Protein AF-A0A4Y9YRQ8-F1 (afdb_monomer_lite)

InterPro domains:
  IPR029021 Protein-tyrosine phosphatase-like [G3DSA:3.90.190.10] (57-159)
  IPR029021 Protein-tyrosine phosphatase-like [SSF52799] (50-158)

Structure (mmCIF, N/CA/C/O backbone):
data_AF-A0A4Y9YRQ8-F1
#
_entry.id   AF-A0A4Y9YRQ8-F1
#
loop_
_atom_site.group_PDB
_atom_site.id
_atom_site.type_symbol
_atom_site.label_atom_id
_atom_site.label_alt_id
_atom_site.label_comp_id
_atom_site.label_asym_id
_atom_site.label_entity_id
_atom_site.label_seq_id
_atom_site.pdbx_PDB_ins_code
_atom_site.Cartn_x
_atom_site.Cartn_y
_atom_site.Cartn_z
_atom_site.occupancy
_atom_site.B_iso_or_equiv
_atom_site.auth_seq_id
_atom_site.auth_comp_id
_atom_site.auth_asym_id
_atom_site.auth_atom_id
_atom_site.pdbx_PDB_model_num
ATOM 1 N N . MET A 1 1 ? 0.398 -1.985 -8.750 1.00 41.94 1 MET A N 1
ATOM 2 C CA . MET A 1 1 ? -0.811 -1.888 -7.883 1.00 41.94 1 MET A CA 1
ATOM 3 C C . MET A 1 1 ? -0.366 -2.135 -6.455 1.00 41.94 1 MET A C 1
ATOM 5 O O . MET A 1 1 ? 0.420 -3.057 -6.266 1.00 41.94 1 MET A O 1
ATOM 9 N N . SER A 1 2 ? -0.853 -1.352 -5.490 1.00 40.81 2 SER A N 1
ATOM 10 C CA . SER A 1 2 ? -0.463 -1.497 -4.081 1.00 40.81 2 SER A CA 1
ATOM 11 C C . SER A 1 2 ? -1.678 -1.788 -3.206 1.00 40.81 2 SER A C 1
ATOM 13 O O . SER A 1 2 ? -2.767 -1.248 -3.426 1.00 40.81 2 SER A O 1
ATOM 15 N N . VAL A 1 3 ? -1.488 -2.664 -2.225 1.00 46.59 3 VAL A N 1
ATOM 16 C CA . VAL A 1 3 ? -2.509 -3.073 -1.261 1.00 46.59 3 VAL A CA 1
ATOM 17 C C . VAL A 1 3 ? -2.030 -2.723 0.142 1.00 46.59 3 VAL A C 1
ATOM 19 O O . VAL A 1 3 ? -0.845 -2.868 0.439 1.00 46.59 3 VAL A O 1
ATOM 22 N N . ALA A 1 4 ? -2.930 -2.200 0.967 1.00 44.31 4 ALA A N 1
ATOM 23 C CA . ALA A 1 4 ? -2.571 -1.523 2.199 1.00 44.31 4 ALA A CA 1
ATOM 24 C C . ALA A 1 4 ? -3.568 -1.818 3.328 1.00 44.31 4 ALA A C 1
ATOM 26 O O . ALA A 1 4 ? -4.768 -1.906 3.062 1.00 44.31 4 ALA A O 1
ATOM 27 N N . THR A 1 5 ? -3.088 -1.979 4.564 1.00 46.06 5 THR A N 1
ATOM 28 C CA . THR A 1 5 ? -3.921 -2.412 5.701 1.00 46.06 5 THR A CA 1
ATOM 29 C C . THR A 1 5 ? -3.834 -1.506 6.923 1.00 46.06 5 THR A C 1
ATOM 31 O O . THR A 1 5 ? -2.764 -0.975 7.217 1.00 46.06 5 THR A O 1
ATOM 34 N N . LEU A 1 6 ? -4.967 -1.314 7.603 1.00 40.78 6 LEU A N 1
ATOM 35 C CA . LEU A 1 6 ? -5.161 -0.375 8.714 1.00 40.78 6 LEU A CA 1
ATOM 36 C C . LEU A 1 6 ? -5.105 -1.093 10.064 1.00 40.78 6 LEU A C 1
ATOM 38 O O . LEU A 1 6 ? -6.013 -1.880 10.280 1.00 40.78 6 LEU A O 1
ATOM 42 N N . GLU A 1 7 ? -4.169 -0.726 10.958 1.00 38.62 7 GLU A N 1
ATOM 43 C CA . GLU A 1 7 ? -4.177 -1.190 12.359 1.00 38.62 7 GLU A CA 1
ATOM 44 C C . GLU A 1 7 ? -5.114 -0.364 13.260 1.00 38.62 7 GLU A C 1
ATOM 46 O O . GLU A 1 7 ? -5.010 0.863 13.362 1.00 38.62 7 GLU A O 1
ATOM 51 N N . ARG A 1 8 ? -6.020 -1.037 13.969 1.00 39.19 8 ARG A N 1
ATOM 52 C CA . ARG A 1 8 ? -6.963 -0.461 14.924 1.00 39.19 8 ARG A CA 1
ATOM 53 C C . ARG A 1 8 ? -6.395 -0.584 16.336 1.00 39.19 8 ARG A C 1
ATOM 55 O O . ARG A 1 8 ? -6.614 -1.575 17.027 1.00 39.19 8 ARG A O 1
ATOM 62 N N . SER A 1 9 ? -5.723 0.462 16.816 1.00 44.91 9 SER A N 1
ATOM 63 C CA . SER A 1 9 ? -5.313 0.539 18.223 1.00 44.91 9 SER A CA 1
ATOM 64 C C . SER A 1 9 ? -6.542 0.486 19.142 1.00 44.91 9 SER A C 1
ATOM 66 O O . SER A 1 9 ? -7.360 1.406 19.172 1.00 44.91 9 SER A O 1
ATOM 68 N N . GLY A 1 10 ? -6.685 -0.609 19.889 1.00 36.28 10 GLY A N 1
ATOM 69 C CA . GLY A 1 10 ? -7.816 -0.843 20.783 1.00 36.28 10 GLY A CA 1
ATOM 70 C C . GLY A 1 10 ? -7.443 -1.714 21.977 1.00 36.28 10 GLY A C 1
ATOM 71 O O . GLY A 1 10 ? -7.774 -2.893 22.026 1.00 36.28 10 GLY A O 1
ATOM 72 N N . SER A 1 11 ? -6.784 -1.121 22.970 1.00 43.12 11 SER A N 1
ATOM 73 C CA . SER A 1 11 ? -6.646 -1.678 24.316 1.00 43.12 11 SER A CA 1
ATOM 74 C C . SER A 1 11 ? -7.922 -1.430 25.130 1.00 43.12 11 SER A C 1
ATOM 76 O O . SER A 1 11 ? -8.229 -0.276 25.421 1.00 43.12 11 SER A O 1
ATOM 78 N N . SER A 1 12 ? -8.638 -2.480 25.544 1.00 37.28 12 SER A N 1
ATOM 79 C CA . SER A 1 12 ? -9.371 -2.512 26.824 1.00 37.28 12 SER A CA 1
ATOM 80 C C . SER A 1 12 ? -9.937 -3.908 27.102 1.00 37.28 12 SER A C 1
ATOM 82 O O . SER A 1 12 ? -10.751 -4.453 26.359 1.00 37.28 12 SER A O 1
ATOM 84 N N . SER A 1 13 ? -9.455 -4.476 28.198 1.00 41.12 13 SER A N 1
ATOM 85 C CA . SER A 1 13 ? -9.770 -5.764 28.803 1.00 41.12 13 SER A CA 1
ATOM 86 C C . SER A 1 13 ? -11.178 -5.837 29.402 1.00 41.12 13 SER A C 1
ATOM 88 O O . SER A 1 13 ? -11.522 -5.004 30.239 1.00 41.12 13 SER A O 1
ATOM 90 N N . LEU A 1 14 ? -11.920 -6.915 29.118 1.00 44.84 14 LEU A N 1
ATOM 91 C CA . LEU A 1 14 ? -12.987 -7.411 29.996 1.00 44.84 14 LEU A CA 1
ATOM 92 C C . LEU A 1 14 ? -12.911 -8.949 30.140 1.00 44.84 14 LEU A C 1
ATOM 94 O O . LEU A 1 14 ? -12.569 -9.636 29.174 1.00 44.84 14 LEU A O 1
ATOM 98 N N . PRO A 1 15 ? -13.166 -9.502 31.344 1.00 37.72 15 PRO A N 1
ATOM 99 C CA . PRO A 1 15 ? -12.873 -10.895 31.681 1.00 37.72 15 PRO A CA 1
ATOM 100 C C . PRO A 1 15 ? -13.934 -11.904 31.206 1.00 37.72 15 PRO A C 1
ATOM 102 O O . PRO A 1 15 ? -15.120 -11.604 31.088 1.00 37.72 15 PRO A O 1
ATOM 105 N N . ARG A 1 16 ? -13.462 -13.139 30.982 1.00 36.56 16 ARG A N 1
ATOM 106 C CA . ARG A 1 16 ? -14.221 -14.349 30.616 1.00 36.56 16 ARG A CA 1
ATOM 107 C C . ARG A 1 16 ? -15.290 -14.742 31.655 1.00 36.56 16 ARG A C 1
ATOM 109 O O . ARG A 1 16 ? -14.953 -14.818 32.836 1.00 36.56 16 ARG A O 1
ATOM 116 N N . PRO A 1 17 ? -16.487 -15.180 31.227 1.00 45.53 17 PRO A N 1
ATOM 117 C CA . PRO A 1 17 ? -17.334 -16.084 32.007 1.00 45.53 17 PRO A CA 1
ATOM 118 C C . PRO A 1 17 ? -16.943 -17.577 31.816 1.00 45.53 17 PRO A C 1
ATOM 120 O O . PRO A 1 17 ? -16.326 -17.925 30.803 1.00 45.53 17 PRO A O 1
ATOM 123 N N . PRO A 1 18 ? -17.246 -18.458 32.796 1.00 47.66 18 PRO A N 1
ATOM 124 C CA . PRO A 1 18 ? -16.797 -19.860 32.855 1.00 47.66 18 PRO A CA 1
ATOM 125 C C . PRO A 1 18 ? -17.562 -20.809 31.901 1.00 47.66 18 PRO A C 1
ATOM 127 O O . PRO A 1 18 ? -18.602 -20.427 31.366 1.00 47.66 18 PRO A O 1
ATOM 130 N N . PRO A 1 19 ? -17.067 -22.049 31.672 1.00 42.53 19 PRO A N 1
ATOM 131 C CA . PRO A 1 19 ? -17.637 -22.963 30.684 1.00 42.53 19 PRO A CA 1
ATOM 132 C C . PRO A 1 19 ? -18.839 -23.742 31.238 1.00 42.53 19 PRO A C 1
ATOM 134 O O . PRO A 1 19 ? -18.700 -24.540 32.165 1.00 42.53 19 PRO A O 1
ATOM 137 N N . GLU A 1 20 ? -20.008 -23.572 30.621 1.00 41.88 20 GLU A N 1
ATOM 138 C CA . GLU A 1 20 ? -21.143 -24.476 30.813 1.00 41.88 20 GLU A CA 1
ATOM 139 C C . GLU A 1 20 ? -21.037 -25.680 29.868 1.00 41.88 20 GLU A C 1
ATOM 141 O O . GLU A 1 20 ? -20.871 -25.559 28.654 1.00 41.88 20 GLU A O 1
ATOM 146 N N . TYR A 1 21 ? -21.122 -26.870 30.454 1.00 36.72 21 TYR A N 1
ATOM 147 C CA . TYR A 1 21 ? -21.065 -28.154 29.770 1.00 36.72 21 TYR A CA 1
ATOM 148 C C . TYR A 1 21 ? -22.491 -28.641 29.495 1.00 36.72 21 TYR A C 1
ATOM 150 O O . TYR A 1 21 ? -23.194 -29.000 30.440 1.00 36.72 21 TYR A O 1
ATOM 158 N N . ARG A 1 22 ? -22.929 -28.729 28.226 1.00 34.81 22 ARG A N 1
ATOM 159 C CA . ARG A 1 22 ? -24.058 -29.613 27.871 1.00 34.81 22 ARG A CA 1
ATOM 160 C C . ARG A 1 22 ? -24.111 -30.037 26.396 1.00 34.81 22 ARG A C 1
ATOM 162 O O . ARG A 1 22 ? -24.452 -29.269 25.511 1.00 34.81 22 ARG A O 1
ATOM 169 N N . THR A 1 23 ? -23.763 -31.311 26.205 1.00 34.44 23 THR A N 1
ATOM 170 C CA . THR A 1 23 ? -24.264 -32.321 25.247 1.00 34.44 23 THR A CA 1
ATOM 171 C C . THR A 1 23 ? -24.747 -31.915 23.845 1.00 34.44 23 THR A C 1
ATOM 173 O O . THR A 1 23 ? -25.796 -31.305 23.665 1.00 34.44 23 THR A O 1
ATOM 176 N N . ARG A 1 24 ? -24.033 -32.479 22.856 1.00 42.81 24 ARG A N 1
ATOM 177 C CA . ARG A 1 24 ? -24.450 -32.801 21.478 1.00 42.81 24 ARG A CA 1
ATOM 178 C C . ARG A 1 24 ? -25.911 -33.263 21.364 1.00 42.81 24 ARG A C 1
ATOM 180 O O . ARG A 1 24 ? -26.282 -34.260 21.975 1.00 42.81 24 ARG A O 1
ATOM 187 N N . SER A 1 25 ? -26.634 -32.694 20.404 1.00 36.56 25 SER A N 1
ATOM 188 C CA . SER A 1 25 ? -27.418 -33.483 19.448 1.00 36.56 25 SER A CA 1
ATOM 189 C C . SER A 1 25 ? -27.479 -32.728 18.123 1.00 36.56 25 SER A C 1
ATOM 191 O O . SER A 1 25 ? -27.629 -31.509 18.106 1.00 36.56 25 SER A O 1
ATOM 193 N N . GLY A 1 26 ? -27.213 -33.436 17.028 1.00 38.47 26 GLY A N 1
ATOM 194 C CA . GLY A 1 26 ? -27.005 -32.846 15.715 1.00 38.47 26 GLY A CA 1
ATOM 195 C C . GLY A 1 26 ? -28.299 -32.491 15.000 1.00 38.47 26 GLY A C 1
ATOM 196 O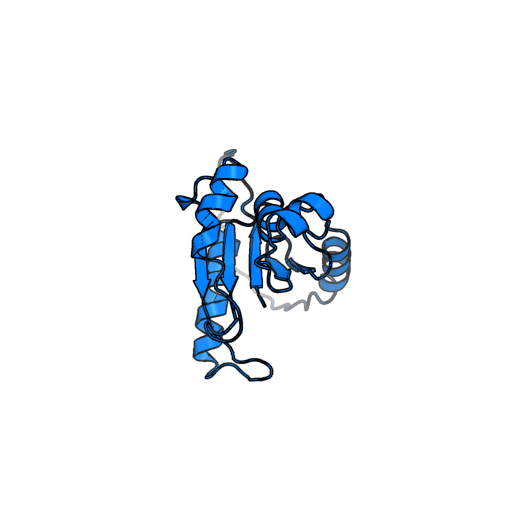 O . GLY A 1 26 ? -29.309 -33.168 15.139 1.00 38.47 26 GLY A O 1
ATOM 197 N N . SER A 1 27 ? -28.201 -31.491 14.135 1.00 35.41 27 SER A N 1
ATOM 198 C CA . SER A 1 27 ? -28.969 -31.421 12.897 1.00 35.41 27 SER A CA 1
ATOM 199 C C . SER A 1 27 ? -28.303 -30.393 11.993 1.00 35.41 27 SER A C 1
ATOM 201 O O . SER A 1 27 ? -28.123 -29.236 12.359 1.00 35.41 27 SER A O 1
ATOM 203 N N . SER A 1 28 ? -27.866 -30.881 10.836 1.00 47.59 28 SER A N 1
ATOM 204 C CA . SER A 1 28 ? -27.258 -30.115 9.760 1.00 47.59 28 SER A CA 1
ATOM 205 C C . SER A 1 28 ? -28.238 -29.053 9.263 1.00 47.59 28 SER A C 1
ATOM 207 O O . SER A 1 28 ? -29.334 -29.388 8.812 1.00 47.59 28 SER A O 1
ATOM 209 N N . SER A 1 29 ? -27.808 -27.801 9.265 1.00 36.62 29 SER A N 1
ATOM 210 C CA . SER A 1 29 ? -28.406 -26.738 8.466 1.00 36.62 29 SER A CA 1
ATOM 211 C C . SER A 1 29 ? -27.286 -25.793 8.049 1.00 36.62 29 SER A C 1
ATOM 213 O O . SER A 1 29 ? -26.959 -24.821 8.725 1.00 36.62 29 SER A O 1
ATOM 215 N N . PHE A 1 30 ? -26.657 -26.110 6.915 1.00 40.50 30 PHE A N 1
ATOM 216 C CA . PHE A 1 30 ? -25.868 -25.140 6.165 1.00 40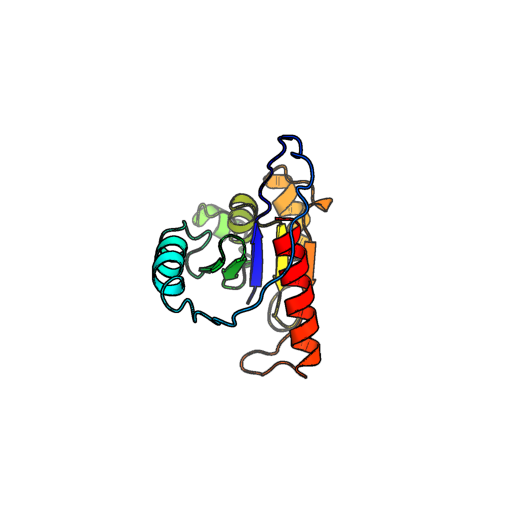.50 30 PHE A CA 1
ATOM 217 C C . PHE A 1 30 ? -26.836 -24.093 5.609 1.00 40.50 30 PHE A C 1
ATOM 219 O O . PHE A 1 30 ? -27.320 -24.200 4.485 1.00 40.50 30 PHE A O 1
ATOM 226 N N . ALA A 1 31 ? -27.165 -23.102 6.435 1.00 38.84 31 ALA A N 1
ATOM 227 C CA . ALA A 1 31 ? -27.791 -21.883 5.969 1.00 38.84 31 ALA A CA 1
ATOM 228 C C . ALA A 1 31 ? -26.740 -21.111 5.164 1.00 38.84 31 ALA A C 1
ATOM 230 O O . ALA A 1 31 ? -25.803 -20.528 5.706 1.00 38.84 31 ALA A O 1
ATOM 231 N N . THR A 1 32 ? -26.882 -21.142 3.844 1.00 47.19 32 THR A N 1
ATOM 232 C CA . THR A 1 32 ? -26.274 -20.175 2.935 1.00 47.19 32 THR A CA 1
ATOM 233 C C . THR A 1 32 ? -26.761 -18.775 3.315 1.00 47.19 32 THR A C 1
ATOM 235 O O . THR A 1 32 ? -27.834 -18.346 2.898 1.00 47.19 32 THR A O 1
ATOM 238 N N . SER A 1 33 ? -25.979 -18.061 4.130 1.00 47.66 33 SER A N 1
ATOM 239 C CA . SER A 1 33 ? -26.145 -16.623 4.369 1.00 47.66 33 SER A CA 1
ATOM 240 C C . SER A 1 33 ? -25.697 -15.851 3.132 1.00 47.66 33 SER A C 1
ATOM 242 O O . SER A 1 33 ? -24.570 -15.379 3.034 1.00 47.66 33 SER A O 1
ATOM 244 N N . SER A 1 34 ? -26.593 -15.751 2.155 1.00 51.44 34 SER A N 1
ATOM 245 C CA . SER A 1 34 ? -26.395 -15.000 0.908 1.00 51.44 34 SER A CA 1
ATOM 246 C C . SER A 1 34 ? -26.799 -13.521 1.025 1.00 51.44 34 SER A C 1
ATOM 248 O O . SER A 1 34 ? -26.701 -12.788 0.047 1.00 51.44 34 SER A O 1
ATOM 250 N N . ALA A 1 35 ? -27.283 -13.081 2.193 1.00 45.66 35 ALA A N 1
ATOM 251 C CA . ALA A 1 35 ? -27.863 -11.749 2.395 1.00 45.66 35 ALA A CA 1
ATOM 252 C C . ALA A 1 35 ? -26.881 -10.696 2.956 1.00 45.66 35 ALA A C 1
ATOM 254 O O . ALA A 1 35 ? -27.193 -9.509 2.944 1.00 45.66 35 ALA A O 1
ATOM 255 N N . SER A 1 36 ? -25.701 -11.102 3.435 1.00 54.41 36 SER A N 1
ATOM 256 C CA . SER A 1 36 ? -24.779 -10.228 4.186 1.00 54.41 36 SER A CA 1
ATOM 257 C C . SER A 1 36 ? -23.893 -9.339 3.303 1.00 54.41 36 SER A C 1
ATOM 259 O O . SER A 1 36 ? -23.459 -8.269 3.720 1.00 54.41 36 SER A O 1
ATOM 261 N N . THR A 1 37 ? -23.627 -9.755 2.064 1.00 56.44 37 THR A N 1
ATOM 262 C CA . THR A 1 37 ? -22.582 -9.156 1.219 1.00 56.44 37 THR A CA 1
ATOM 263 C C . THR A 1 37 ? -22.965 -7.813 0.598 1.00 56.44 37 THR A C 1
ATOM 265 O O . THR A 1 37 ? -22.092 -6.974 0.388 1.00 56.44 37 THR A O 1
ATOM 268 N N . SER A 1 38 ? -24.246 -7.559 0.312 1.00 61.69 38 SER A N 1
ATOM 269 C CA . SER A 1 38 ? -24.675 -6.299 -0.320 1.00 61.69 38 SER A CA 1
ATOM 270 C C . SER A 1 38 ? -24.635 -5.107 0.641 1.00 61.69 38 SER A C 1
ATOM 272 O O . SER A 1 38 ? -24.259 -4.006 0.237 1.00 61.69 38 SER A O 1
ATOM 274 N N . SER A 1 39 ? -24.978 -5.327 1.914 1.00 68.94 39 SER A N 1
ATOM 275 C CA . SER A 1 39 ? -24.979 -4.281 2.942 1.00 68.94 39 SER A CA 1
ATOM 276 C C . SER A 1 39 ? -23.559 -3.886 3.354 1.00 68.94 39 SER A C 1
ATOM 278 O O . SER A 1 39 ? -23.264 -2.695 3.456 1.00 68.94 39 SER A O 1
ATOM 280 N N . GLU A 1 40 ? -22.657 -4.857 3.536 1.00 72.69 40 GLU A N 1
ATOM 281 C CA . GLU A 1 40 ? -21.243 -4.575 3.826 1.00 72.69 40 GLU A CA 1
ATOM 282 C C . GLU A 1 40 ? -20.548 -3.878 2.655 1.00 72.69 40 GLU A C 1
ATOM 284 O O . GLU A 1 40 ? -19.835 -2.896 2.858 1.00 72.69 40 GLU A O 1
ATOM 289 N N . ALA A 1 41 ? -20.814 -4.301 1.415 1.00 72.12 41 ALA A N 1
ATOM 290 C CA . ALA A 1 41 ? -20.270 -3.625 0.238 1.00 72.12 41 ALA A CA 1
ATOM 291 C C . ALA A 1 41 ? -20.721 -2.153 0.146 1.00 72.12 41 ALA A C 1
ATOM 293 O O . ALA A 1 41 ? -19.950 -1.293 -0.283 1.00 72.12 41 ALA A O 1
ATOM 294 N N . GLY A 1 42 ? -21.955 -1.847 0.567 1.00 77.25 42 GLY A N 1
ATOM 295 C CA . GLY A 1 42 ? -22.454 -0.474 0.679 1.00 77.25 42 GLY A CA 1
ATOM 296 C C . GLY A 1 42 ? -21.702 0.344 1.731 1.00 77.25 42 GLY A C 1
ATOM 297 O O . GLY A 1 42 ? -21.304 1.475 1.454 1.00 77.25 42 GLY A O 1
ATOM 298 N N . ALA A 1 43 ? -21.441 -0.244 2.902 1.00 83.00 43 ALA A N 1
ATOM 299 C CA . ALA A 1 43 ? -20.682 0.399 3.973 1.00 83.00 43 ALA A CA 1
ATOM 300 C C . ALA A 1 43 ? -19.226 0.692 3.565 1.00 83.00 43 ALA A C 1
ATOM 302 O O . ALA A 1 43 ? -18.731 1.791 3.806 1.00 83.00 43 ALA A O 1
ATOM 303 N N . LEU A 1 44 ? -18.562 -0.237 2.868 1.00 85.62 44 LEU A N 1
ATOM 304 C CA . LEU A 1 44 ? -17.189 -0.042 2.381 1.00 85.62 44 LEU A CA 1
ATOM 305 C C . LEU A 1 44 ? -17.078 1.081 1.345 1.00 85.62 44 LEU A C 1
ATOM 307 O O . LEU A 1 44 ? -16.096 1.819 1.328 1.00 85.62 44 LEU A O 1
ATOM 311 N N . ARG A 1 45 ? -18.098 1.251 0.497 1.00 82.56 45 ARG A N 1
ATOM 312 C CA . ARG A 1 45 ? -18.157 2.350 -0.480 1.00 82.56 45 ARG A CA 1
ATOM 313 C C . ARG A 1 45 ? -18.348 3.721 0.164 1.00 82.56 45 ARG A C 1
ATOM 315 O O . ARG A 1 45 ? -18.005 4.721 -0.461 1.00 82.56 45 ARG A O 1
ATOM 322 N N . ALA A 1 46 ? -18.904 3.766 1.373 1.00 85.06 46 ALA A N 1
ATOM 323 C CA . ALA A 1 46 ? -19.081 4.996 2.134 1.00 85.06 46 ALA A CA 1
ATOM 324 C C . ALA A 1 46 ? -17.812 5.414 2.898 1.00 85.06 46 ALA A C 1
ATOM 326 O O . ALA A 1 46 ? -17.721 6.566 3.324 1.00 85.06 46 ALA A O 1
ATOM 327 N N . LEU A 1 47 ? -16.831 4.515 3.063 1.00 86.06 47 LEU A N 1
ATOM 328 C CA . LEU A 1 47 ? -15.564 4.852 3.708 1.00 86.06 47 LEU A CA 1
ATOM 329 C C . LEU A 1 47 ? -14.794 5.899 2.882 1.00 86.06 47 LEU A C 1
ATOM 331 O O . LEU A 1 47 ? -14.709 5.783 1.652 1.00 86.06 47 LEU A O 1
ATOM 335 N N . PRO A 1 48 ? -14.193 6.910 3.535 1.00 89.75 48 PRO A N 1
ATOM 336 C CA . PRO A 1 48 ? -13.391 7.908 2.846 1.00 89.75 48 PRO A CA 1
ATOM 337 C C . PRO A 1 48 ? -12.208 7.234 2.147 1.00 89.75 48 PRO A C 1
ATOM 339 O O . PRO A 1 48 ? -11.493 6.411 2.724 1.00 89.75 48 PRO A O 1
ATOM 342 N N . ARG A 1 49 ? -12.011 7.574 0.872 1.00 90.00 49 ARG A N 1
ATOM 343 C CA . ARG A 1 49 ? -10.918 7.033 0.062 1.00 90.00 49 ARG A CA 1
ATOM 344 C C . ARG A 1 49 ? -9.643 7.833 0.334 1.00 90.00 49 ARG A C 1
ATOM 346 O O . ARG A 1 49 ? -9.676 9.046 0.121 1.00 90.00 49 ARG A O 1
ATOM 353 N N . PRO A 1 50 ? -8.528 7.192 0.735 1.00 88.62 50 PRO A N 1
ATOM 354 C CA . PRO A 1 50 ? -7.275 7.902 1.001 1.00 88.62 50 PRO A CA 1
ATOM 355 C C . PRO A 1 50 ? -6.741 8.649 -0.225 1.00 88.62 50 PRO A C 1
ATOM 357 O O . PRO A 1 50 ? -6.149 9.716 -0.098 1.00 88.62 50 PRO A O 1
ATOM 360 N N . ILE A 1 51 ? -6.965 8.095 -1.423 1.00 88.88 51 ILE A N 1
ATOM 361 C CA . ILE A 1 51 ? -6.545 8.678 -2.700 1.00 88.88 51 ILE A CA 1
ATOM 362 C C . ILE A 1 51 ? -7.639 8.488 -3.769 1.00 88.88 51 ILE A C 1
ATOM 364 O O . ILE A 1 51 ? -8.503 7.625 -3.612 1.00 88.88 51 ILE A O 1
ATOM 368 N N . PRO A 1 52 ? -7.641 9.265 -4.871 1.00 84.81 52 PRO A N 1
ATOM 369 C CA . PRO A 1 52 ? -8.734 9.235 -5.850 1.00 84.81 52 PRO A CA 1
ATOM 370 C C . PRO A 1 52 ? -8.972 7.869 -6.513 1.00 84.81 52 PRO A C 1
ATOM 372 O O . PRO A 1 52 ? -10.126 7.464 -6.671 1.00 84.81 52 PRO A O 1
ATOM 375 N N . ASN A 1 53 ? -7.899 7.150 -6.867 1.00 88.94 53 ASN A N 1
ATOM 376 C CA . ASN A 1 53 ? -7.957 5.836 -7.516 1.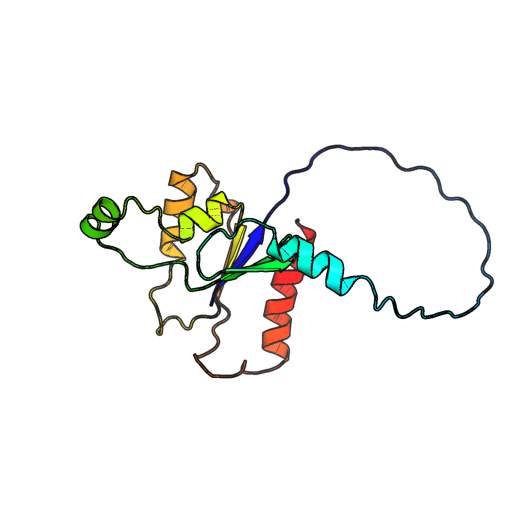00 88.94 53 ASN A CA 1
ATOM 377 C C . ASN A 1 53 ? -7.694 4.705 -6.509 1.00 88.94 53 ASN A C 1
ATOM 379 O O . ASN A 1 53 ? -6.785 3.890 -6.685 1.00 88.94 53 ASN A O 1
ATOM 383 N N . SER A 1 54 ? -8.474 4.677 -5.429 1.00 92.56 54 SER A N 1
ATOM 384 C CA . SER A 1 54 ? -8.481 3.574 -4.468 1.00 92.56 54 SER A CA 1
ATOM 385 C C . SER A 1 54 ? -9.890 3.165 -4.053 1.00 92.56 54 SER A C 1
ATOM 387 O O . SER A 1 54 ? -10.862 3.889 -4.282 1.00 92.56 54 SER A O 1
ATOM 389 N N . TYR A 1 55 ? -10.007 1.983 -3.455 1.00 92.75 55 TYR A N 1
ATOM 390 C CA . TYR A 1 55 ? -11.230 1.513 -2.815 1.00 92.75 55 TYR A CA 1
ATOM 391 C C . TYR A 1 55 ? -10.909 0.569 -1.655 1.00 92.75 55 TYR A C 1
ATOM 393 O O . TYR A 1 55 ? -9.918 -0.162 -1.687 1.00 92.75 55 TYR A O 1
ATOM 401 N N . TRP A 1 56 ? -11.774 0.569 -0.643 1.00 92.75 56 TRP A N 1
ATOM 402 C CA . TRP A 1 56 ? -11.731 -0.395 0.451 1.00 92.75 56 TRP A CA 1
ATOM 403 C C . TRP A 1 56 ? -12.337 -1.720 -0.023 1.00 92.75 56 TRP A C 1
ATOM 405 O O . TRP A 1 56 ? -13.515 -1.788 -0.372 1.00 92.75 56 TRP A O 1
ATOM 415 N N . ALA A 1 57 ? -11.507 -2.757 -0.100 1.00 91.62 57 ALA A N 1
ATOM 416 C CA . ALA A 1 57 ? -11.907 -4.127 -0.407 1.00 91.62 57 ALA A CA 1
ATOM 417 C C . ALA A 1 57 ? -12.445 -4.844 0.841 1.00 91.62 57 ALA A C 1
ATOM 419 O O . ALA A 1 57 ? -13.359 -5.657 0.745 1.00 91.62 57 ALA A O 1
ATOM 420 N N . THR A 1 58 ? -11.898 -4.497 2.005 1.00 89.44 58 THR A N 1
ATOM 421 C CA . THR A 1 58 ? -12.409 -4.835 3.339 1.00 89.44 58 THR A CA 1
ATOM 422 C C . THR A 1 58 ? -12.233 -3.603 4.239 1.00 89.44 58 THR A C 1
ATOM 424 O O . THR A 1 58 ? -11.574 -2.647 3.817 1.00 89.44 58 THR A O 1
ATOM 427 N N . PRO A 1 59 ? -12.765 -3.583 5.476 1.00 88.31 59 PRO A N 1
ATOM 428 C CA . PRO A 1 59 ? -12.518 -2.478 6.408 1.00 88.31 59 PRO A CA 1
ATOM 429 C C . PRO A 1 59 ? -11.031 -2.257 6.727 1.00 88.31 59 PRO A C 1
ATOM 431 O O . PRO A 1 59 ? -10.654 -1.170 7.152 1.00 88.31 59 PRO A O 1
ATOM 434 N N . PHE A 1 60 ? -10.202 -3.277 6.500 1.00 88.88 60 PHE A N 1
ATOM 435 C CA . PHE A 1 60 ? -8.771 -3.282 6.790 1.00 88.88 60 PHE A CA 1
ATOM 436 C C . PHE A 1 60 ? -7.921 -3.395 5.530 1.00 88.88 60 PHE A C 1
ATOM 438 O O . PHE A 1 60 ? -6.722 -3.566 5.653 1.00 88.88 60 PHE A O 1
ATOM 445 N N . LEU A 1 61 ? -8.503 -3.356 4.327 1.00 92.69 61 LEU A N 1
ATOM 446 C CA . LEU A 1 61 ? -7.780 -3.588 3.079 1.00 92.69 61 LEU A CA 1
ATOM 447 C C . LEU A 1 61 ? -8.167 -2.544 2.042 1.00 92.69 61 LEU A C 1
ATOM 449 O O . LEU A 1 61 ? -9.285 -2.565 1.526 1.00 92.69 61 LEU A O 1
ATOM 453 N N . VAL A 1 62 ? -7.232 -1.673 1.678 1.00 94.25 62 VAL A N 1
ATOM 454 C CA . VAL A 1 62 ? -7.388 -0.739 0.563 1.00 94.25 62 VAL A CA 1
ATOM 455 C C . VAL A 1 62 ? -6.586 -1.228 -0.637 1.00 94.25 62 VAL A C 1
ATOM 457 O O . VAL A 1 62 ? -5.393 -1.514 -0.540 1.00 94.25 62 VAL A O 1
ATOM 460 N N . ALA A 1 63 ? -7.247 -1.322 -1.787 1.00 94.19 63 ALA A N 1
ATOM 461 C CA . ALA A 1 63 ? -6.600 -1.513 -3.076 1.00 94.19 63 ALA A CA 1
ATOM 462 C C . ALA A 1 63 ? -6.464 -0.151 -3.756 1.00 94.19 63 ALA A C 1
ATOM 464 O O . ALA A 1 63 ? -7.415 0.638 -3.783 1.00 94.19 63 ALA A O 1
ATOM 465 N N . CYS A 1 64 ? -5.281 0.151 -4.284 1.00 92.25 64 CYS A N 1
ATOM 466 C CA . CYS A 1 64 ? -4.999 1.475 -4.814 1.00 92.25 64 CYS A CA 1
ATOM 467 C C . CYS A 1 64 ? -4.013 1.475 -5.990 1.00 92.25 64 CYS A C 1
ATOM 469 O O . CYS A 1 64 ? -3.304 0.499 -6.267 1.00 92.25 64 CYS A O 1
ATOM 471 N N . GLU A 1 65 ? -3.999 2.594 -6.714 1.00 90.12 65 GLU A N 1
ATOM 472 C CA . GLU A 1 65 ? -2.948 2.899 -7.684 1.00 90.12 65 GLU A CA 1
ATOM 473 C C . GLU A 1 65 ? -1.564 3.012 -7.021 1.00 90.12 65 GLU A C 1
ATOM 475 O O . GLU A 1 65 ? -1.440 3.086 -5.800 1.00 90.12 65 GLU A O 1
ATOM 480 N N . PHE A 1 66 ? -0.512 3.056 -7.840 1.00 87.31 66 PHE A N 1
ATOM 481 C CA . PHE A 1 66 ? 0.851 3.205 -7.340 1.00 87.31 66 PHE A CA 1
ATOM 482 C C . PHE A 1 66 ? 1.010 4.531 -6.557 1.00 87.31 66 PHE A C 1
ATOM 484 O O . PHE A 1 66 ? 0.740 5.605 -7.113 1.00 87.31 66 PHE A O 1
ATOM 491 N N . PRO A 1 67 ? 1.425 4.488 -5.275 1.00 83.50 67 PRO A N 1
ATOM 492 C CA . PRO A 1 67 ? 1.328 5.635 -4.369 1.00 83.50 67 PRO A CA 1
ATOM 493 C C . PRO A 1 67 ? 2.534 6.577 -4.425 1.00 83.50 67 PRO A C 1
ATOM 495 O O . PRO A 1 67 ? 2.588 7.550 -3.674 1.00 83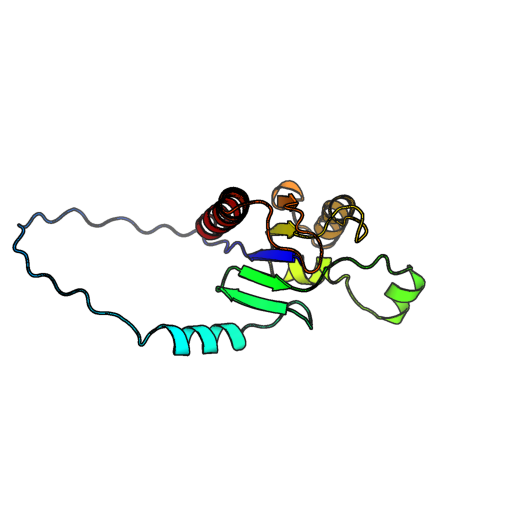.50 67 PRO A O 1
ATOM 498 N N . TYR A 1 68 ? 3.507 6.310 -5.293 1.00 79.25 68 TYR A N 1
ATOM 499 C CA . TYR A 1 68 ? 4.724 7.101 -5.366 1.00 79.25 68 TYR A CA 1
ATOM 500 C C . TYR A 1 68 ? 4.929 7.689 -6.751 1.00 79.25 68 TYR A C 1
ATOM 502 O O . TYR A 1 68 ? 5.002 6.993 -7.758 1.00 79.25 68 TYR A O 1
ATOM 510 N N . CYS A 1 69 ? 5.028 9.009 -6.797 1.00 69.50 69 CYS A N 1
ATOM 511 C CA . CYS A 1 69 ? 5.443 9.724 -7.986 1.00 69.50 69 CYS A CA 1
ATOM 512 C C . CYS A 1 69 ? 6.598 10.627 -7.558 1.00 69.50 69 CYS A C 1
ATOM 514 O O . CYS A 1 69 ? 6.388 11.454 -6.664 1.00 69.50 69 CYS A O 1
ATOM 516 N N . PRO A 1 70 ? 7.800 10.492 -8.150 1.00 65.06 70 PRO A N 1
ATOM 517 C CA . PRO A 1 70 ? 8.909 11.393 -7.870 1.00 65.06 70 PRO A CA 1
ATOM 518 C C . PRO A 1 70 ? 8.573 12.774 -8.447 1.00 65.06 70 PRO A C 1
ATOM 520 O O . PRO A 1 70 ? 8.977 13.146 -9.545 1.00 65.06 70 PRO A O 1
ATOM 523 N N . LEU A 1 71 ? 7.749 13.524 -7.719 1.00 66.00 71 LEU A N 1
ATOM 524 C CA . LEU A 1 71 ? 7.427 14.903 -8.030 1.00 66.00 71 LEU A CA 1
ATOM 525 C C . LEU A 1 71 ? 8.621 15.756 -7.628 1.00 66.00 71 LEU A C 1
ATOM 527 O O . LEU A 1 71 ? 9.139 15.656 -6.516 1.00 66.00 71 LEU A O 1
ATOM 531 N N . THR A 1 72 ? 9.035 16.634 -8.531 1.00 63.75 72 THR A N 1
ATOM 532 C CA . THR A 1 72 ? 10.020 17.663 -8.207 1.00 63.75 72 THR A CA 1
ATOM 533 C C . THR A 1 72 ? 9.488 18.551 -7.072 1.00 63.75 72 THR A C 1
ATOM 535 O O . THR A 1 72 ? 8.273 18.761 -6.974 1.00 63.75 72 THR A O 1
ATOM 538 N N . PRO A 1 73 ? 10.363 19.156 -6.251 1.00 63.09 73 PRO A N 1
ATOM 539 C CA . PRO A 1 73 ? 9.948 20.104 -5.213 1.00 63.09 73 PRO A CA 1
ATOM 540 C C . PRO A 1 73 ? 9.044 21.226 -5.752 1.00 63.09 73 PRO A C 1
ATOM 542 O O . PRO A 1 73 ? 8.089 21.634 -5.097 1.00 63.09 73 PRO A O 1
ATOM 545 N N . ALA A 1 74 ? 9.279 21.663 -6.995 1.00 64.25 74 ALA A N 1
ATOM 546 C CA . ALA A 1 74 ? 8.443 22.644 -7.683 1.00 64.25 74 ALA A CA 1
ATOM 547 C C . ALA A 1 74 ? 7.024 22.125 -7.986 1.00 64.25 74 ALA A C 1
ATOM 549 O O . ALA A 1 74 ? 6.062 22.888 -7.927 1.00 64.25 74 ALA A O 1
ATOM 550 N N . GLN A 1 75 ? 6.866 20.838 -8.304 1.00 65.31 75 GLN A N 1
ATOM 551 C CA . GLN A 1 75 ? 5.555 20.214 -8.508 1.00 65.31 75 GLN A CA 1
ATOM 552 C C . GLN A 1 75 ? 4.820 19.987 -7.185 1.00 65.31 75 GLN A C 1
ATOM 554 O O . GLN A 1 75 ? 3.608 20.193 -7.139 1.00 65.31 75 GLN A O 1
ATOM 559 N N . LEU A 1 76 ? 5.541 19.632 -6.117 1.00 63.09 76 LEU A N 1
ATOM 560 C CA . LEU A 1 76 ? 4.974 19.476 -4.777 1.00 63.09 76 LEU A CA 1
ATOM 561 C C . LEU A 1 76 ? 4.442 20.818 -4.246 1.00 63.09 76 LEU A C 1
ATOM 563 O O . LEU A 1 76 ? 3.284 20.914 -3.842 1.00 63.09 76 LEU A O 1
ATOM 567 N N . ALA A 1 77 ? 5.247 21.879 -4.371 1.00 60.25 77 ALA A N 1
ATOM 568 C CA . ALA A 1 77 ? 4.883 23.237 -3.969 1.00 60.25 77 ALA A CA 1
ATOM 569 C C . ALA A 1 77 ? 3.701 23.806 -4.774 1.00 60.25 77 ALA A C 1
ATOM 571 O O . ALA A 1 77 ? 2.850 24.495 -4.221 1.00 60.25 77 ALA A O 1
ATOM 572 N N . ARG A 1 78 ? 3.608 23.492 -6.075 1.00 57.91 78 ARG A N 1
ATOM 573 C CA . ARG A 1 78 ? 2.496 23.938 -6.938 1.00 57.91 78 ARG A CA 1
ATOM 574 C C . ARG A 1 78 ? 1.190 23.190 -6.699 1.00 57.91 78 ARG A C 1
ATOM 576 O O . ARG A 1 78 ? 0.132 23.713 -7.034 1.00 57.91 78 ARG A O 1
ATOM 583 N N . ARG A 1 79 ? 1.251 21.951 -6.208 1.00 55.62 79 ARG A N 1
ATOM 584 C CA . ARG A 1 79 ? 0.061 21.115 -6.009 1.00 55.62 79 ARG A CA 1
ATOM 585 C C . ARG A 1 79 ? -0.506 21.197 -4.593 1.00 55.62 79 ARG A C 1
ATOM 587 O O . ARG A 1 79 ? -1.593 20.665 -4.405 1.00 55.62 79 ARG A O 1
ATOM 594 N N . CYS A 1 80 ? 0.197 21.808 -3.628 1.00 48.41 80 CYS A N 1
ATOM 595 C CA . CYS A 1 80 ? -0.125 21.712 -2.191 1.00 48.41 80 CYS A CA 1
ATOM 596 C C . CYS A 1 80 ? -0.477 20.271 -1.762 1.00 48.41 80 CYS A C 1
ATOM 598 O O . CYS A 1 80 ? -1.253 20.063 -0.834 1.00 48.41 80 CYS A O 1
ATOM 600 N N . ALA A 1 81 ? 0.028 19.273 -2.490 1.00 52.16 81 ALA A N 1
ATOM 601 C CA . ALA A 1 81 ? -0.437 17.905 -2.393 1.00 52.16 81 ALA A CA 1
ATOM 602 C C . ALA A 1 81 ? 0.603 17.130 -1.607 1.00 52.16 81 ALA A C 1
ATOM 604 O O . ALA A 1 81 ? 1.732 16.971 -2.073 1.00 52.16 81 ALA A O 1
ATOM 605 N N . ALA A 1 82 ? 0.207 16.659 -0.427 1.00 62.56 82 ALA A N 1
ATOM 606 C CA . ALA A 1 82 ? 0.907 15.578 0.245 1.00 62.56 82 ALA A CA 1
ATOM 607 C C . ALA A 1 82 ? 1.116 14.427 -0.753 1.00 62.56 82 ALA A C 1
ATOM 609 O O . ALA A 1 82 ? 0.286 14.209 -1.650 1.00 62.56 82 ALA A O 1
ATOM 610 N N . GLN A 1 83 ? 2.234 13.713 -0.641 1.00 78.06 83 GLN A N 1
ATOM 611 C CA . GLN A 1 83 ? 2.438 12.535 -1.476 1.00 78.06 83 GLN A CA 1
ATOM 612 C C . GLN A 1 83 ? 1.291 11.553 -1.209 1.00 78.06 83 GLN A C 1
ATOM 614 O O . GLN A 1 83 ? 0.773 11.465 -0.096 1.00 78.06 83 GLN A O 1
ATOM 619 N N . LYS A 1 84 ? 0.876 10.790 -2.227 1.00 86.56 84 LYS A N 1
ATOM 620 C CA . LYS A 1 84 ? -0.166 9.758 -2.046 1.00 86.56 84 LYS A CA 1
ATOM 621 C C . LYS A 1 84 ? 0.228 8.768 -0.939 1.00 86.56 84 LYS A C 1
ATOM 623 O O . LYS A 1 84 ? -0.639 8.258 -0.238 1.00 86.56 84 LYS A O 1
ATOM 628 N N . LEU A 1 85 ? 1.534 8.557 -0.761 1.00 88.56 85 LEU A N 1
ATOM 629 C CA . LEU A 1 85 ? 2.120 7.799 0.338 1.00 88.56 85 LEU A CA 1
ATOM 630 C C . LEU A 1 85 ? 1.728 8.346 1.719 1.00 88.56 85 LEU A C 1
ATOM 632 O O . LEU A 1 85 ? 1.286 7.579 2.570 1.00 88.56 85 LEU A O 1
ATOM 636 N N . ASP A 1 86 ? 1.808 9.664 1.911 1.00 89.44 86 ASP A N 1
ATOM 637 C CA . ASP A 1 86 ? 1.448 10.325 3.169 1.00 89.44 86 ASP A CA 1
ATOM 638 C C . ASP A 1 86 ? -0.045 10.148 3.459 1.00 89.44 86 ASP A C 1
ATOM 640 O O . ASP A 1 86 ? -0.434 9.871 4.589 1.00 89.44 86 ASP A O 1
ATOM 644 N N . ALA A 1 87 ? -0.890 10.246 2.427 1.00 89.94 87 ALA A N 1
ATOM 645 C CA . ALA A 1 87 ? -2.331 10.049 2.562 1.00 89.94 87 ALA A CA 1
ATOM 646 C C . ALA A 1 87 ? -2.691 8.614 2.983 1.00 89.94 87 ALA A C 1
ATOM 648 O O . ALA A 1 87 ? -3.603 8.421 3.785 1.00 89.94 87 ALA A O 1
ATOM 649 N N . LEU A 1 88 ? -1.968 7.605 2.481 1.00 92.00 88 LEU A N 1
ATOM 650 C CA . LEU A 1 88 ? -2.144 6.215 2.913 1.00 92.00 88 LEU A CA 1
ATOM 651 C C . LEU A 1 88 ? -1.700 6.028 4.369 1.00 92.00 88 LEU A C 1
ATOM 653 O O . LEU A 1 88 ? -2.455 5.485 5.173 1.00 92.00 88 LEU A O 1
ATOM 657 N N . LEU A 1 89 ? -0.519 6.530 4.733 1.00 92.25 89 LEU A N 1
ATOM 658 C CA . LEU A 1 89 ? -0.012 6.453 6.106 1.00 92.25 89 LEU A CA 1
ATOM 659 C C . LEU A 1 89 ? -0.934 7.173 7.106 1.00 92.25 89 LEU A C 1
ATOM 661 O O . LEU A 1 89 ? -1.214 6.634 8.181 1.00 92.25 89 LEU A O 1
ATOM 665 N N . ALA A 1 90 ? -1.453 8.348 6.736 1.00 90.88 90 ALA A N 1
ATOM 666 C CA . ALA A 1 90 ? -2.407 9.128 7.525 1.00 90.88 90 ALA A CA 1
ATOM 667 C C . ALA A 1 90 ? -3.781 8.453 7.631 1.00 90.88 90 ALA A C 1
ATOM 669 O O . ALA A 1 90 ? -4.446 8.575 8.657 1.00 90.88 90 ALA A O 1
ATOM 670 N N . ALA A 1 91 ? -4.187 7.688 6.613 1.00 90.38 91 ALA A N 1
ATOM 671 C CA . ALA A 1 91 ? -5.358 6.817 6.691 1.00 90.38 91 ALA A CA 1
ATOM 672 C C . ALA A 1 91 ? -5.145 5.607 7.617 1.00 90.38 91 ALA A C 1
ATOM 674 O O . ALA A 1 91 ? -6.080 4.838 7.803 1.00 90.38 91 ALA A O 1
ATOM 675 N N . GLY A 1 92 ? -3.942 5.457 8.187 1.00 91.25 92 GLY A N 1
ATOM 676 C CA . GLY A 1 92 ? -3.558 4.424 9.144 1.00 91.25 92 GLY A CA 1
ATOM 677 C C . GLY A 1 92 ? -2.994 3.156 8.503 1.00 91.25 92 GLY A C 1
ATOM 678 O O . GLY A 1 92 ? -2.832 2.149 9.181 1.00 91.25 92 GLY A O 1
ATOM 679 N N . VAL A 1 93 ? -2.647 3.204 7.214 1.00 92.62 93 VAL A N 1
ATOM 680 C CA . VAL A 1 93 ? -1.991 2.087 6.530 1.00 92.62 93 VAL A CA 1
ATOM 681 C C . VAL A 1 93 ? -0.628 1.799 7.155 1.00 92.62 93 VAL A C 1
ATOM 683 O O . VAL A 1 93 ? 0.175 2.721 7.322 1.00 92.62 93 VAL A O 1
ATOM 686 N N . ARG A 1 94 ? -0.352 0.528 7.458 1.00 93.94 94 ARG A N 1
ATOM 687 C CA . ARG A 1 94 ? 0.919 0.078 8.048 1.00 93.94 94 ARG A CA 1
ATOM 688 C C . ARG A 1 94 ? 1.643 -0.983 7.230 1.00 93.94 94 ARG A C 1
ATOM 690 O O . ARG A 1 94 ? 2.856 -0.898 7.099 1.00 93.94 94 ARG A O 1
ATOM 697 N N . THR A 1 95 ? 0.940 -1.902 6.579 1.00 95.00 95 THR A N 1
ATOM 698 C CA . THR A 1 95 ? 1.582 -2.878 5.683 1.00 95.00 95 THR A CA 1
ATOM 699 C C . THR A 1 95 ? 1.328 -2.506 4.231 1.00 95.00 95 THR A C 1
ATOM 701 O O . THR A 1 95 ? 0.183 -2.334 3.823 1.00 95.00 95 THR A O 1
ATOM 704 N N . PHE A 1 96 ? 2.391 -2.404 3.437 1.00 94.94 96 PHE A N 1
ATOM 705 C CA . PHE A 1 96 ? 2.348 -2.149 2.002 1.00 94.94 96 PHE A CA 1
ATOM 706 C C . PHE A 1 96 ? 2.707 -3.416 1.235 1.00 94.94 96 PHE A C 1
ATOM 708 O O . PHE A 1 96 ? 3.802 -3.956 1.370 1.00 94.94 96 PHE A O 1
ATOM 715 N N . VAL A 1 97 ? 1.802 -3.852 0.369 1.00 95.19 97 VAL A N 1
ATOM 716 C CA . VAL A 1 97 ? 2.019 -4.955 -0.565 1.00 95.19 97 VAL A CA 1
ATOM 717 C C . VAL A 1 97 ? 2.106 -4.379 -1.975 1.00 95.19 97 VAL A C 1
ATOM 719 O O . VAL A 1 97 ? 1.092 -3.974 -2.540 1.00 95.19 97 VAL A O 1
ATOM 722 N N . ASP A 1 98 ? 3.314 -4.317 -2.533 1.00 94.19 98 ASP A N 1
ATOM 723 C CA . ASP A 1 98 ? 3.574 -3.841 -3.891 1.00 94.19 98 ASP A CA 1
ATOM 724 C C . ASP A 1 98 ? 3.627 -5.010 -4.874 1.00 94.19 98 ASP A C 1
ATOM 726 O O . ASP A 1 98 ? 4.452 -5.916 -4.744 1.00 94.19 98 ASP A O 1
ATOM 730 N N . LEU A 1 99 ? 2.754 -4.975 -5.876 1.00 93.75 99 LEU A N 1
ATOM 731 C CA . LEU A 1 99 ? 2.704 -5.974 -6.941 1.00 93.75 99 LEU A CA 1
ATOM 732 C C . LEU A 1 99 ? 3.490 -5.557 -8.190 1.00 93.75 99 LEU A C 1
ATOM 734 O O . LEU A 1 99 ? 3.506 -6.291 -9.168 1.00 93.75 99 LEU A O 1
ATOM 738 N N . THR A 1 100 ? 4.103 -4.378 -8.180 1.00 90.75 100 THR A N 1
ATOM 739 C CA . THR A 1 100 ? 4.804 -3.793 -9.328 1.00 90.75 100 THR A CA 1
ATOM 740 C C . THR A 1 100 ? 6.184 -4.427 -9.491 1.00 90.75 100 THR A C 1
ATOM 742 O O . THR A 1 100 ? 6.875 -4.697 -8.500 1.00 90.75 100 THR A O 1
ATOM 745 N N . GLU A 1 101 ? 6.612 -4.677 -10.729 1.00 89.81 101 GLU A N 1
ATOM 746 C CA . GLU A 1 101 ? 7.977 -5.144 -10.961 1.00 89.81 101 GLU A CA 1
ATOM 747 C C . GLU A 1 101 ? 8.981 -3.996 -10.733 1.00 89.81 101 GLU A C 1
ATOM 749 O O . GLU A 1 101 ? 8.721 -2.860 -11.139 1.00 89.81 101 GLU A O 1
ATOM 754 N N . PRO A 1 102 ? 10.171 -4.254 -10.150 1.00 83.31 102 PRO A N 1
ATOM 755 C CA . PRO A 1 102 ? 11.145 -3.200 -9.831 1.00 83.31 102 PRO A CA 1
ATOM 756 C C . PRO A 1 102 ? 11.620 -2.350 -11.020 1.00 83.31 102 PRO A C 1
ATOM 758 O O . PRO A 1 102 ? 12.226 -1.300 -10.824 1.00 83.31 102 PRO A O 1
ATOM 761 N N . HIS A 1 103 ? 11.401 -2.827 -12.246 1.00 83.62 103 HIS A N 1
ATOM 762 C CA . HIS A 1 103 ? 11.793 -2.160 -13.484 1.00 83.62 103 HIS A CA 1
ATOM 763 C C . HIS A 1 103 ? 10.631 -1.432 -14.181 1.00 83.62 103 HIS A C 1
ATOM 765 O O . HIS A 1 103 ? 10.870 -0.727 -15.158 1.00 83.62 103 HIS A O 1
ATOM 771 N N . GLU A 1 104 ? 9.393 -1.585 -13.699 1.00 83.25 104 GLU A N 1
ATOM 772 C CA . GLU A 1 104 ? 8.227 -0.868 -14.228 1.00 83.25 104 GLU A CA 1
ATOM 773 C C . GLU A 1 104 ? 8.152 0.551 -13.653 1.00 83.25 104 GLU A C 1
ATOM 775 O O . GLU A 1 104 ? 7.955 1.512 -14.397 1.00 83.25 104 GLU A O 1
ATOM 780 N N . LEU A 1 105 ? 8.327 0.695 -12.333 1.00 83.19 105 LEU A N 1
ATOM 781 C CA . LEU A 1 105 ? 8.243 1.969 -11.612 1.00 83.19 105 LEU A CA 1
ATOM 782 C C . LEU A 1 105 ? 9.325 2.072 -10.529 1.00 83.19 105 LEU A C 1
ATOM 784 O O . LEU A 1 105 ? 9.821 1.073 -10.014 1.00 83.19 105 LEU A O 1
ATOM 788 N N . PHE A 1 106 ? 9.668 3.306 -10.149 1.00 83.50 106 PHE A N 1
ATOM 789 C CA . PHE A 1 106 ? 10.619 3.567 -9.068 1.00 83.50 106 PHE A CA 1
ATOM 790 C C . PHE A 1 106 ? 10.077 3.084 -7.725 1.00 83.50 106 PHE A C 1
ATOM 792 O O . PHE A 1 106 ? 9.049 3.580 -7.267 1.00 83.50 106 PHE A O 1
ATOM 799 N N . SER A 1 107 ? 10.803 2.174 -7.072 1.00 85.75 107 SER A N 1
ATOM 800 C CA . SER A 1 107 ? 10.437 1.667 -5.748 1.00 85.75 107 SER A CA 1
ATOM 801 C C . 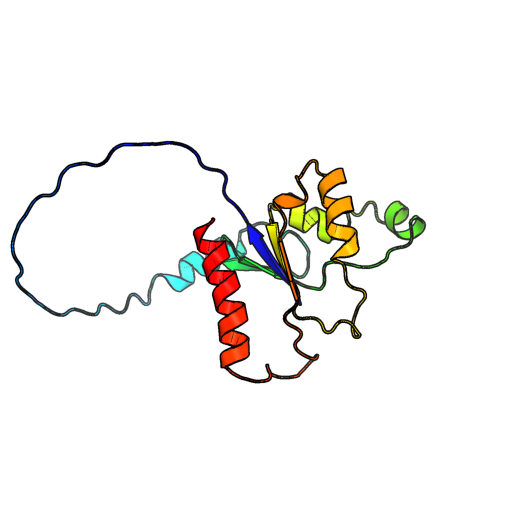SER A 1 107 ? 10.291 2.794 -4.728 1.00 85.75 107 SER A C 1
ATOM 803 O O . SER A 1 107 ? 11.157 3.660 -4.600 1.00 85.75 107 SER A O 1
ATOM 805 N N . TYR A 1 108 ? 9.206 2.741 -3.959 1.00 88.00 108 TYR A N 1
ATOM 806 C CA . TYR A 1 108 ? 8.936 3.692 -2.884 1.00 88.00 108 TYR A CA 1
ATOM 807 C C . TYR A 1 108 ? 9.374 3.210 -1.506 1.00 88.00 108 TYR A C 1
ATOM 809 O O . TYR A 1 108 ? 9.331 3.988 -0.554 1.00 88.00 108 TYR A O 1
ATOM 817 N N . ALA A 1 109 ? 9.846 1.967 -1.391 1.00 89.12 109 ALA A N 1
ATOM 818 C CA . ALA A 1 109 ? 10.339 1.419 -0.132 1.00 89.12 109 ALA A CA 1
ATOM 819 C C . ALA A 1 109 ? 11.412 2.304 0.544 1.00 89.12 109 ALA A C 1
ATOM 821 O O . ALA A 1 109 ? 11.286 2.551 1.743 1.00 89.12 109 ALA A O 1
ATOM 822 N N . PRO A 1 110 ? 12.396 2.887 -0.181 1.00 88.94 110 PRO A N 1
ATOM 823 C CA . PRO A 1 110 ? 13.392 3.775 0.431 1.00 88.94 110 PRO A CA 1
ATOM 824 C C . PRO A 1 110 ? 12.806 5.076 0.998 1.00 88.94 110 PRO A C 1
ATOM 826 O O . PRO A 1 110 ? 13.436 5.736 1.820 1.00 88.94 110 PRO A O 1
ATOM 829 N N . HIS A 1 111 ? 11.611 5.464 0.549 1.00 86.94 111 HIS A N 1
ATOM 830 C CA . HIS A 1 111 ? 10.964 6.724 0.908 1.00 86.94 111 HIS A CA 1
ATOM 831 C C . HIS A 1 111 ? 9.945 6.574 2.044 1.00 86.94 111 HIS A C 1
ATOM 833 O O . HIS A 1 111 ? 9.545 7.583 2.625 1.00 86.94 111 HIS A O 1
ATOM 839 N N . LEU A 1 112 ? 9.567 5.341 2.405 1.00 88.88 112 LEU A N 1
ATOM 840 C CA . LEU A 1 112 ? 8.618 5.067 3.489 1.00 88.88 112 LEU A CA 1
ATOM 841 C C . LEU A 1 112 ? 9.096 5.634 4.826 1.00 88.88 112 LEU A C 1
ATOM 843 O O . LEU A 1 112 ? 8.333 6.330 5.484 1.00 88.88 112 LEU A O 1
ATOM 847 N N . ALA A 1 113 ? 10.359 5.412 5.200 1.00 89.00 113 ALA A N 1
ATOM 848 C CA . ALA A 1 113 ? 10.891 5.890 6.478 1.00 89.00 113 ALA A CA 1
ATOM 849 C C . ALA A 1 113 ? 10.830 7.423 6.600 1.00 89.00 113 ALA A C 1
ATOM 851 O O . ALA A 1 113 ? 10.459 7.954 7.646 1.00 89.00 113 ALA A O 1
ATOM 852 N N . ALA A 1 114 ? 11.136 8.139 5.513 1.00 87.94 114 ALA A N 1
ATOM 853 C CA . ALA A 1 114 ? 11.037 9.594 5.481 1.00 87.94 114 ALA A CA 1
ATOM 854 C C . ALA A 1 114 ? 9.580 10.064 5.615 1.00 87.94 114 ALA A C 1
ATOM 856 O O . ALA A 1 114 ? 9.312 10.976 6.392 1.00 87.94 114 ALA A O 1
ATOM 857 N N . ALA A 1 115 ? 8.643 9.422 4.909 1.00 88.19 115 ALA A N 1
ATOM 858 C CA . ALA A 1 115 ? 7.216 9.732 5.006 1.00 88.19 115 ALA A CA 1
ATOM 859 C C . ALA A 1 115 ? 6.653 9.450 6.414 1.00 88.19 115 ALA A C 1
ATOM 861 O O . ALA A 1 115 ? 5.913 10.266 6.960 1.00 88.19 115 ALA A O 1
ATOM 862 N N . CYS A 1 116 ? 7.070 8.349 7.050 1.00 90.88 116 CYS A N 1
ATOM 863 C CA . CYS A 1 116 ? 6.702 8.022 8.432 1.00 90.88 116 CYS A CA 1
ATOM 864 C C . CYS A 1 116 ? 7.193 9.093 9.411 1.00 90.88 116 CYS A C 1
ATOM 866 O O . CYS A 1 116 ? 6.416 9.577 10.233 1.00 90.88 116 CYS A O 1
ATOM 868 N N . ALA A 1 117 ? 8.448 9.531 9.264 1.00 89.12 117 ALA A N 1
ATOM 869 C CA . ALA A 1 117 ? 9.028 10.572 10.106 1.00 89.12 117 ALA A CA 1
ATOM 870 C C . ALA A 1 117 ? 8.268 11.908 10.008 1.00 89.12 117 ALA A C 1
ATOM 872 O O . ALA A 1 117 ? 8.096 12.582 11.021 1.00 89.12 117 ALA A O 1
ATOM 873 N N . GLN A 1 118 ? 7.768 12.279 8.821 1.00 87.31 118 GLN A N 1
ATOM 874 C CA . GLN A 1 118 ? 6.945 13.489 8.651 1.00 87.31 118 GLN A CA 1
ATOM 875 C C . GLN A 1 118 ? 5.605 13.413 9.399 1.00 87.31 118 GLN A C 1
ATOM 877 O O . GLN A 1 118 ? 5.062 14.443 9.791 1.00 87.31 118 GLN A O 1
ATOM 882 N N . LEU A 1 119 ? 5.076 12.205 9.600 1.00 88.69 119 LEU A N 1
ATOM 883 C CA . LEU A 1 119 ? 3.784 11.959 10.244 1.00 88.69 119 LEU A CA 1
ATOM 884 C C . LEU A 1 119 ? 3.908 11.524 11.712 1.00 88.69 119 LEU A C 1
ATOM 886 O O . LEU A 1 119 ? 2.890 11.280 12.357 1.00 88.69 119 LEU A O 1
ATOM 890 N N . GLY A 1 120 ? 5.130 11.424 12.247 1.00 91.06 120 GLY A N 1
ATOM 891 C CA . GLY A 1 120 ? 5.375 10.945 13.610 1.00 91.06 120 GLY A CA 1
ATOM 892 C C . GLY A 1 120 ? 5.057 9.458 13.812 1.00 91.06 120 GLY A C 1
ATOM 893 O O . GLY A 1 120 ? 4.712 9.058 14.919 1.00 91.06 120 GLY A O 1
ATOM 894 N N . ILE A 1 121 ? 5.139 8.655 12.749 1.00 93.00 121 ILE A N 1
ATOM 895 C CA . ILE A 1 121 ? 4.947 7.198 12.781 1.00 93.00 121 ILE A CA 1
ATOM 896 C C . ILE A 1 121 ? 6.319 6.536 12.954 1.00 93.00 121 ILE A C 1
ATOM 898 O O . ILE A 1 121 ? 7.271 6.940 12.281 1.00 93.00 121 ILE A O 1
ATOM 902 N N . ASP A 1 122 ? 6.428 5.524 13.821 1.00 92.50 122 ASP A N 1
ATOM 903 C CA . ASP A 1 122 ? 7.651 4.721 13.924 1.00 92.50 122 ASP A CA 1
ATOM 904 C C . ASP A 1 122 ? 7.833 3.912 12.625 1.00 92.50 122 ASP A C 1
ATOM 906 O O . ASP A 1 122 ? 6.942 3.146 12.250 1.00 92.50 122 ASP A O 1
ATOM 910 N N . PRO A 1 123 ? 8.961 4.054 11.905 1.00 90.25 123 PRO A N 1
ATOM 911 C CA . PRO A 1 123 ? 9.239 3.243 10.724 1.00 90.25 123 PRO A CA 1
ATOM 912 C C . PRO A 1 123 ? 9.205 1.730 10.986 1.00 90.25 123 PRO A C 1
ATOM 914 O O . PRO A 1 123 ? 8.990 0.975 10.043 1.00 90.25 123 PRO A O 1
ATOM 917 N N . CYS A 1 124 ? 9.418 1.282 12.229 1.00 90.38 124 CYS A N 1
ATOM 918 C CA . CYS A 1 124 ? 9.337 -0.132 12.607 1.00 90.38 124 CYS A CA 1
ATOM 919 C C . CYS A 1 124 ? 7.902 -0.677 12.589 1.00 90.38 124 CYS A C 1
ATOM 921 O O . CYS A 1 124 ? 7.724 -1.883 12.433 1.00 90.38 124 CYS A O 1
ATOM 923 N N . ASP A 1 125 ? 6.898 0.197 12.695 1.00 90.38 125 ASP A N 1
ATOM 924 C CA . ASP A 1 125 ? 5.480 -0.171 12.613 1.00 90.38 125 ASP A CA 1
ATOM 925 C C . ASP A 1 125 ? 5.000 -0.300 11.159 1.00 90.38 125 ASP A C 1
ATOM 927 O O . ASP A 1 125 ? 3.830 -0.595 10.911 1.00 90.38 125 ASP A O 1
ATOM 931 N N . VAL A 1 126 ? 5.871 -0.032 10.178 1.00 92.75 126 VAL A N 1
ATOM 932 C CA . VAL A 1 126 ? 5.527 -0.057 8.756 1.00 92.75 126 VAL A CA 1
ATOM 933 C C . VAL A 1 126 ? 6.253 -1.187 8.044 1.00 92.75 126 VAL A C 1
ATOM 935 O O . VAL A 1 126 ? 7.479 -1.255 7.991 1.00 92.75 126 VAL A O 1
ATOM 938 N N . GLU A 1 127 ? 5.471 -2.060 7.421 1.00 94.38 127 GLU A N 1
ATOM 939 C CA . GLU A 1 127 ? 5.963 -3.225 6.700 1.00 94.38 127 GLU A CA 1
ATOM 940 C C . GLU A 1 127 ? 5.850 -3.021 5.192 1.00 94.38 127 GLU A C 1
ATOM 942 O O . GLU A 1 127 ? 4.884 -2.449 4.685 1.00 94.38 127 GLU A O 1
ATOM 947 N N . TYR A 1 128 ? 6.827 -3.539 4.451 1.00 94.56 128 TYR A N 1
ATOM 948 C CA . TYR A 1 128 ? 6.823 -3.514 2.995 1.00 94.56 128 TYR A CA 1
ATOM 949 C C . TYR A 1 128 ? 7.114 -4.903 2.431 1.00 94.56 128 TYR A C 1
ATOM 951 O O . TYR A 1 128 ? 8.135 -5.519 2.740 1.00 94.56 128 TYR A O 1
ATOM 959 N N . HIS A 1 129 ? 6.243 -5.363 1.538 1.00 95.06 129 HIS A N 1
ATOM 960 C CA . HIS A 1 129 ? 6.392 -6.608 0.801 1.00 95.06 129 HIS A CA 1
ATOM 961 C C . HIS A 1 129 ? 6.258 -6.343 -0.696 1.00 95.06 129 HIS A C 1
ATOM 963 O O . HIS A 1 129 ? 5.260 -5.782 -1.139 1.00 95.06 129 HIS A O 1
ATOM 969 N N . ASN A 1 130 ? 7.225 -6.801 -1.493 1.00 94.00 130 ASN A N 1
ATOM 970 C CA . ASN A 1 130 ? 7.121 -6.785 -2.950 1.00 94.00 130 ASN A CA 1
ATOM 971 C C . ASN A 1 130 ? 6.853 -8.202 -3.473 1.00 94.00 130 ASN A C 1
ATOM 973 O O . ASN A 1 130 ? 7.675 -9.102 -3.299 1.00 94.00 130 ASN A O 1
ATOM 977 N N . PHE A 1 131 ? 5.698 -8.391 -4.111 1.00 95.25 131 PHE A N 1
ATOM 978 C CA . PHE A 1 131 ? 5.304 -9.621 -4.796 1.00 95.25 131 PHE A CA 1
ATOM 979 C C . PHE A 1 131 ? 5.067 -9.304 -6.277 1.00 95.25 131 PHE A C 1
ATOM 981 O O . PHE A 1 131 ? 3.915 -9.157 -6.687 1.00 95.25 131 PHE A O 1
ATOM 988 N N . PRO A 1 132 ? 6.139 -9.169 -7.075 1.00 94.12 132 PRO A N 1
ATOM 989 C CA . PRO A 1 132 ? 6.054 -8.637 -8.427 1.00 94.12 132 PRO A CA 1
ATOM 990 C C . PRO A 1 132 ? 5.177 -9.516 -9.325 1.00 94.12 132 PRO A C 1
ATOM 992 O O . PRO A 1 132 ? 5.364 -10.733 -9.411 1.00 94.12 132 PRO A O 1
ATOM 995 N N . ILE A 1 133 ? 4.222 -8.881 -9.998 1.00 93.50 133 ILE A N 1
ATOM 996 C CA . ILE A 1 133 ? 3.387 -9.450 -11.050 1.00 93.50 133 ILE A CA 1
ATOM 997 C C . ILE A 1 133 ? 3.478 -8.485 -12.225 1.00 93.50 133 ILE A C 1
ATOM 999 O O . ILE A 1 133 ? 3.024 -7.348 -12.128 1.00 93.50 133 ILE A O 1
ATOM 1003 N N . ARG A 1 134 ? 4.043 -8.963 -13.334 1.00 91.81 134 ARG A N 1
ATOM 1004 C CA . ARG A 1 134 ? 4.178 -8.188 -14.567 1.00 91.81 134 ARG A CA 1
ATOM 1005 C C . ARG A 1 134 ? 2.846 -7.598 -15.018 1.00 91.81 134 ARG A C 1
ATOM 1007 O O . ARG A 1 134 ? 1.816 -8.282 -14.976 1.00 91.81 134 ARG A O 1
ATOM 1014 N N . ASP A 1 135 ? 2.878 -6.367 -15.520 1.00 89.75 135 ASP A N 1
ATOM 1015 C CA . ASP A 1 135 ? 1.688 -5.714 -16.046 1.00 89.75 135 ASP A CA 1
ATOM 1016 C C . ASP A 1 135 ? 0.992 -6.581 -17.107 1.00 89.75 135 ASP A C 1
ATOM 1018 O O . ASP A 1 135 ? 1.614 -7.158 -18.008 1.00 89.75 135 ASP A O 1
ATOM 1022 N N . ARG A 1 136 ? -0.334 -6.686 -16.975 1.00 90.00 136 ARG A N 1
ATOM 1023 C CA . ARG A 1 136 ? -1.214 -7.503 -17.831 1.00 90.00 136 ARG A CA 1
ATOM 1024 C C . ARG A 1 136 ? -0.858 -8.997 -17.873 1.00 90.00 136 ARG A C 1
ATOM 1026 O O . ARG A 1 136 ? -1.297 -9.693 -18.790 1.00 90.00 136 ARG A O 1
ATOM 1033 N N . ALA A 1 137 ? -0.105 -9.500 -16.897 1.00 92.25 137 ALA A N 1
ATOM 1034 C CA . ALA A 1 137 ? 0.205 -10.915 -16.747 1.00 92.25 137 ALA A CA 1
ATOM 1035 C C . ALA A 1 137 ? -0.553 -11.549 -15.571 1.00 92.25 137 ALA A C 1
ATOM 1037 O O . ALA A 1 137 ? -1.168 -10.879 -14.741 1.00 92.25 137 ALA A O 1
ATOM 1038 N N . LEU A 1 138 ? -0.501 -12.879 -15.509 1.00 93.31 138 LEU A N 1
ATOM 1039 C CA . LEU A 1 138 ? -0.967 -13.644 -14.359 1.00 93.31 138 LEU A CA 1
ATOM 1040 C C . LEU A 1 138 ? 0.211 -13.958 -13.426 1.00 93.31 138 LEU A C 1
ATOM 1042 O O . LEU A 1 138 ? 1.347 -14.069 -13.893 1.00 93.31 138 LEU A O 1
ATOM 1046 N N . PRO A 1 139 ? -0.048 -14.165 -12.124 1.00 92.44 139 PRO A N 1
ATOM 1047 C CA . PRO A 1 139 ? 0.943 -14.708 -11.207 1.00 92.44 139 PRO A CA 1
ATOM 1048 C C . PRO A 1 139 ? 1.550 -16.011 -11.734 1.00 92.44 139 PRO A C 1
ATOM 1050 O O . PRO A 1 139 ? 0.840 -16.858 -12.278 1.00 92.44 139 PRO A O 1
ATOM 1053 N N . THR A 1 140 ? 2.844 -16.217 -11.490 1.00 90.19 140 THR A N 1
ATOM 1054 C CA . THR A 1 140 ? 3.599 -17.381 -11.989 1.00 90.19 140 THR A CA 1
ATOM 1055 C C . THR A 1 140 ? 2.999 -18.722 -11.560 1.00 90.19 140 THR A C 1
ATOM 1057 O O . THR A 1 140 ? 3.170 -19.730 -12.239 1.00 90.19 140 THR A O 1
ATOM 1060 N N . SER A 1 141 ? 2.316 -18.766 -10.410 1.00 95.75 141 SER A N 1
ATOM 1061 C CA . SER A 1 141 ? 1.621 -19.964 -9.934 1.00 95.75 141 SER A CA 1
ATOM 1062 C C . SER A 1 141 ? 0.559 -19.639 -8.873 1.00 95.75 141 SER A C 1
ATOM 1064 O O . SER A 1 141 ? 0.660 -18.613 -8.194 1.00 95.75 141 SER A O 1
ATOM 1066 N N . PRO A 1 142 ? -0.404 -20.548 -8.625 1.00 95.56 142 PRO A N 1
ATOM 1067 C CA . PRO A 1 142 ? -1.315 -20.439 -7.484 1.00 95.56 142 PRO A CA 1
ATOM 1068 C C . PRO A 1 142 ? -0.581 -20.366 -6.137 1.00 95.56 142 PRO A C 1
ATOM 1070 O O . PRO A 1 142 ? -0.980 -19.615 -5.253 1.00 95.56 142 PRO A O 1
ATOM 1073 N N . ALA A 1 143 ? 0.540 -21.084 -5.995 1.00 96.50 143 ALA A N 1
ATOM 1074 C CA . ALA A 1 143 ? 1.360 -21.049 -4.786 1.00 96.50 143 ALA A CA 1
ATOM 1075 C C . ALA A 1 143 ? 1.942 -19.651 -4.511 1.00 96.50 143 ALA A C 1
ATOM 1077 O O . ALA A 1 143 ? 2.093 -19.265 -3.353 1.00 96.50 143 ALA A O 1
ATOM 1078 N N . PHE A 1 144 ? 2.238 -18.872 -5.557 1.00 95.12 144 PHE A N 1
ATOM 1079 C CA . PHE A 1 144 ? 2.662 -17.479 -5.413 1.00 95.12 144 PHE A CA 1
ATOM 1080 C C . PHE A 1 144 ? 1.541 -16.613 -4.833 1.00 95.12 144 PHE A C 1
ATOM 1082 O O . PHE A 1 144 ? 1.757 -15.892 -3.863 1.00 95.12 144 PHE A O 1
ATOM 1089 N N . VAL A 1 145 ? 0.318 -16.762 -5.350 1.00 95.31 145 VAL A N 1
ATOM 1090 C CA . VAL A 1 145 ? -0.864 -16.071 -4.812 1.00 95.31 145 VAL A CA 1
ATOM 1091 C C . VAL A 1 145 ? -1.111 -16.461 -3.356 1.00 95.31 145 VAL A C 1
ATOM 1093 O O . VAL A 1 145 ? -1.387 -15.595 -2.532 1.00 95.31 145 VAL A O 1
ATOM 1096 N N . CYS A 1 146 ? -0.937 -17.736 -2.992 1.00 96.25 146 CYS A N 1
ATOM 1097 C CA . CYS A 1 146 ? -1.069 -18.175 -1.602 1.00 96.25 146 CYS A CA 1
ATOM 1098 C C . CYS A 1 146 ? -0.123 -17.437 -0.643 1.00 96.25 146 CYS A C 1
ATOM 1100 O O . CYS A 1 146 ? -0.516 -17.200 0.497 1.00 96.25 146 CYS A O 1
ATOM 1102 N N . LYS A 1 147 ? 1.081 -17.045 -1.086 1.00 95.81 147 LYS A N 1
ATOM 1103 C CA . LYS A 1 147 ? 2.013 -16.243 -0.273 1.00 95.81 147 LYS A CA 1
ATOM 1104 C C . LYS A 1 147 ? 1.475 -14.835 -0.033 1.00 95.81 147 LYS A C 1
ATOM 1106 O O . LYS A 1 147 ? 1.459 -14.389 1.108 1.00 95.81 147 LYS A O 1
ATOM 1111 N N . ILE A 1 148 ? 0.960 -14.183 -1.077 1.00 95.19 148 ILE A N 1
ATOM 1112 C CA . ILE A 1 148 ? 0.322 -12.861 -0.966 1.00 95.19 148 ILE A CA 1
ATOM 1113 C C . ILE A 1 148 ? -0.861 -12.942 0.008 1.00 95.19 148 ILE A C 1
ATOM 1115 O O . ILE A 1 148 ? -0.945 -12.184 0.968 1.00 95.19 148 ILE A O 1
ATOM 1119 N N . MET A 1 149 ? -1.735 -13.933 -0.179 1.00 94.81 149 MET A N 1
ATOM 1120 C CA . MET A 1 149 ? -2.905 -14.151 0.678 1.00 94.81 149 MET A CA 1
ATOM 1121 C C . MET A 1 149 ? -2.541 -14.556 2.113 1.00 94.81 149 MET A C 1
ATOM 1123 O O . MET A 1 149 ? -3.377 -14.449 3.009 1.00 94.81 149 MET A O 1
ATOM 1127 N N . ALA A 1 150 ? -1.339 -15.086 2.351 1.00 95.00 150 ALA A N 1
ATOM 1128 C CA . ALA A 1 150 ? -0.854 -15.363 3.698 1.00 95.00 150 ALA A CA 1
ATOM 1129 C C . ALA A 1 150 ? -0.484 -14.066 4.423 1.00 95.00 150 ALA A C 1
ATOM 1131 O O . ALA A 1 150 ? -0.910 -13.899 5.559 1.00 95.00 150 ALA A O 1
ATOM 1132 N N . VAL A 1 151 ? 0.208 -13.140 3.747 1.00 94.94 151 VAL A N 1
ATOM 1133 C CA . VAL A 1 151 ? 0.514 -11.808 4.295 1.00 94.94 151 VAL A CA 1
ATOM 1134 C C . VAL A 1 151 ? -0.772 -11.052 4.611 1.00 94.94 151 VAL A C 1
ATOM 1136 O O . VAL A 1 151 ? -0.959 -10.630 5.741 1.00 94.94 151 VAL A O 1
ATOM 1139 N N . LEU A 1 152 ? -1.714 -10.978 3.665 1.00 93.50 152 LEU A N 1
ATOM 1140 C CA . LEU A 1 152 ? -2.976 -10.259 3.889 1.00 93.50 152 LEU A CA 1
ATOM 1141 C C . LEU A 1 152 ? -3.767 -10.801 5.092 1.00 93.50 152 LEU A C 1
ATOM 1143 O O . LEU A 1 152 ? -4.297 -10.026 5.881 1.00 93.50 152 LEU A O 1
ATOM 1147 N N . ARG A 1 153 ? -3.818 -12.131 5.254 1.00 92.44 153 ARG A N 1
ATOM 1148 C CA . ARG A 1 153 ? -4.485 -12.771 6.401 1.00 92.44 153 ARG A CA 1
ATOM 1149 C C . ARG A 1 153 ? -3.740 -12.593 7.714 1.00 92.44 153 ARG A C 1
ATOM 1151 O O . ARG A 1 153 ? -4.365 -12.680 8.764 1.00 92.44 153 ARG A O 1
ATOM 1158 N N . ASP A 1 154 ? -2.420 -12.473 7.673 1.00 92.00 154 ASP A N 1
ATOM 1159 C CA . ASP A 1 154 ? -1.635 -12.185 8.866 1.00 92.00 154 ASP A CA 1
ATOM 1160 C C . ASP A 1 154 ? -1.903 -10.757 9.337 1.00 92.00 154 ASP A C 1
ATOM 1162 O O . ASP A 1 154 ? -2.219 -10.547 10.505 1.00 92.00 154 ASP A O 1
ATOM 1166 N N . THR A 1 155 ? -1.887 -9.797 8.416 1.00 90.44 155 THR A N 1
ATOM 1167 C CA . THR A 1 155 ? -2.115 -8.403 8.772 1.00 90.44 155 THR A CA 1
ATOM 1168 C C . THR A 1 155 ? -3.539 -8.144 9.253 1.00 90.44 155 THR A C 1
ATOM 1170 O O . THR A 1 155 ? -3.715 -7.517 10.286 1.00 90.44 155 THR A O 1
ATOM 1173 N N . GLU A 1 156 ? -4.554 -8.718 8.600 1.00 87.31 156 GLU A N 1
ATOM 1174 C CA . GLU A 1 156 ? -5.952 -8.603 9.050 1.00 87.31 156 GLU A CA 1
ATOM 1175 C C . GLU A 1 156 ? -6.171 -9.117 10.487 1.00 87.31 156 GLU A C 1
ATOM 1177 O O . GLU A 1 156 ? -7.060 -8.643 11.190 1.00 87.31 156 GLU A O 1
ATOM 1182 N N . LYS A 1 157 ? -5.371 -10.090 10.947 1.00 88.12 157 LYS A N 1
ATOM 1183 C CA . LYS A 1 157 ? -5.460 -10.607 12.323 1.00 88.12 157 LYS A CA 1
ATOM 1184 C C . LYS A 1 157 ? -4.826 -9.689 13.359 1.00 88.12 157 LYS A C 1
ATOM 1186 O O . LYS A 1 157 ? -5.216 -9.772 14.522 1.00 88.12 157 LYS A O 1
ATOM 1191 N N . ARG A 1 158 ? -3.811 -8.918 12.966 1.00 82.12 158 ARG A N 1
ATOM 1192 C CA . ARG A 1 158 ? -3.142 -7.943 13.840 1.00 82.12 158 ARG A CA 1
ATOM 1193 C C . ARG A 1 158 ? -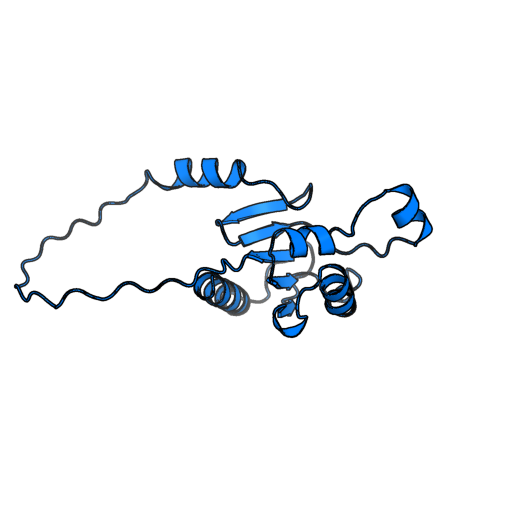4.046 -6.732 14.057 1.00 82.12 158 ARG A C 1
ATOM 1195 O O . ARG A 1 158 ? -4.249 -6.321 15.198 1.00 82.12 158 ARG A O 1
ATOM 1202 N N . GLY A 1 159 ? -4.790 -6.402 13.007 1.00 61.78 159 GLY A N 1
ATOM 1203 C CA . GLY A 1 159 ? -5.976 -5.569 13.035 1.00 61.78 159 GLY A CA 1
ATOM 1204 C C . GLY A 1 159 ? -5.735 -4.313 12.267 1.00 61.78 159 GLY A C 1
ATOM 1205 O O . GLY A 1 159 ? -6.416 -3.351 12.680 1.00 61.78 159 GLY A O 1
#

pLDDT: mean 75.79, std 20.95, range [34.44, 96.5]

Organism: NCBI:txid34475

Radius of gyration: 20.12 Å; chains: 1; bounding box: 42×57×51 Å

Foldseek 3Di:
DKKWFAFDDDDDDDDDDDDDDDDDDDDDDPPPPPPPPVVQVVVQQPDDDLDDAWGPPHPTMIDGDDQDDPDDPVRCVVVVDDGSLLSRVVVRTAEMEAQADCVVDPDCVVVNCVSCVVVVHHNVSHHYHYLYDDPPGDRPDPVSVVVVVVVVVVRVVSD

Secondary structure (DSSP, 8-state):
-EEEEE--------PPPPPP--------------SSHHHHHHHHHHSPPSSTTEEEEETTEEEES-------HHHHHHHT---HHHHHHHTTEEEEEE-S-TTTS---HHHHHHHHHHHT--GGG-EEEE----TT---S-HHHHHHHHHHHHHHHHH-

Sequence (159 aa):
MSVATLERSGSSSLPRPPPEYRTRSGSSSFATSSASTSSEAGALRALPRPIPNSYWATPFLVACEFPYCPLTPAQLARRCAAQKLDALLAAGVRTFVDLTEPHELFSYAPHLAAACAQLGIDPCDVEYHNFPIRDRALPTSPAFVCKIMAVLRDTEKRG